Protein AF-A0A933D9J8-F1 (afdb_monomer)

Mean predicted aligned error: 3.47 Å

Structure (mmCIF, N/CA/C/O backbone):
data_AF-A0A933D9J8-F1
#
_entry.id   AF-A0A933D9J8-F1
#
loop_
_atom_site.group_PDB
_atom_site.id
_atom_site.type_symbol
_atom_site.label_atom_id
_atom_site.label_alt_id
_atom_site.label_comp_id
_atom_site.label_asym_id
_atom_site.label_entity_id
_atom_site.label_seq_id
_atom_site.pdbx_PDB_ins_code
_atom_site.Cartn_x
_atom_site.Cartn_y
_atom_site.Cartn_z
_atom_site.occupancy
_atom_site.B_iso_or_equiv
_atom_site.auth_seq_id
_atom_site.auth_comp_id
_atom_site.auth_asym_id
_atom_site.auth_atom_id
_atom_site.pdbx_PDB_model_num
ATOM 1 N N . MET A 1 1 ? -4.944 -12.698 32.944 1.00 78.12 1 MET A N 1
ATOM 2 C CA . MET A 1 1 ? -4.233 -11.501 32.443 1.00 78.12 1 MET A CA 1
ATOM 3 C C . MET A 1 1 ? -5.045 -10.944 31.292 1.00 78.12 1 MET A C 1
ATOM 5 O O . MET A 1 1 ? -5.499 -11.756 30.497 1.00 78.12 1 MET A O 1
ATOM 9 N N . SER A 1 2 ? -5.257 -9.627 31.226 1.00 88.50 2 SER A N 1
ATOM 10 C CA . SE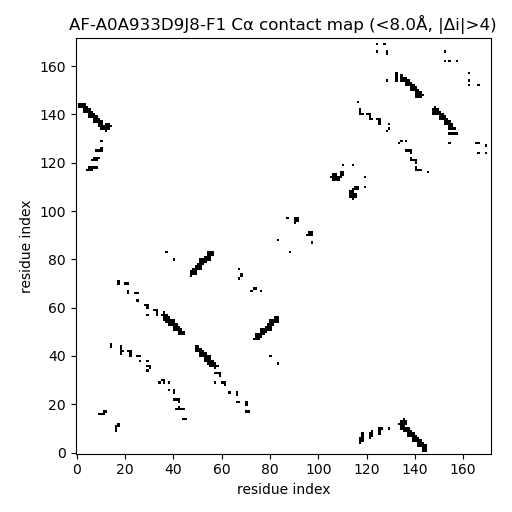R A 1 2 ? -5.861 -9.006 30.037 1.00 88.50 2 SER A CA 1
ATOM 11 C C . SER A 1 2 ? -4.888 -9.064 28.861 1.00 88.50 2 SER A C 1
ATOM 13 O O . SER A 1 2 ? -3.683 -8.887 29.054 1.00 88.50 2 SER A O 1
ATOM 15 N N . SER A 1 3 ? -5.410 -9.313 27.664 1.00 95.31 3 SER A N 1
ATOM 16 C CA . SER A 1 3 ? -4.663 -9.308 26.407 1.00 95.31 3 SER A CA 1
ATOM 17 C C . SER A 1 3 ? -4.899 -7.997 25.667 1.00 95.31 3 SER A C 1
ATOM 19 O O . SER A 1 3 ? -6.042 -7.564 25.516 1.00 95.31 3 SER A O 1
ATOM 21 N N . TYR A 1 4 ? -3.813 -7.385 25.196 1.00 98.00 4 TYR A N 1
ATOM 22 C CA . TYR A 1 4 ? -3.847 -6.196 24.353 1.00 98.00 4 TYR A CA 1
ATOM 23 C C . TYR A 1 4 ? -3.314 -6.541 22.966 1.00 98.00 4 TYR A C 1
ATOM 25 O O . TYR A 1 4 ? -2.239 -7.132 22.853 1.00 98.00 4 TYR A O 1
ATOM 33 N N . LYS A 1 5 ? -4.054 -6.160 21.922 1.00 98.25 5 LYS A N 1
ATOM 34 C CA . LYS A 1 5 ? -3.635 -6.310 20.522 1.00 98.25 5 LYS A CA 1
ATOM 35 C C . LYS A 1 5 ? -3.788 -4.981 19.805 1.00 98.25 5 LYS A C 1
ATOM 37 O O . LYS A 1 5 ? -4.858 -4.387 19.863 1.00 98.25 5 LYS A O 1
ATOM 42 N N . THR A 1 6 ? -2.742 -4.531 19.128 1.00 98.62 6 THR A N 1
ATOM 43 C CA . THR A 1 6 ? -2.735 -3.247 18.426 1.00 98.62 6 THR A CA 1
ATOM 44 C C . THR A 1 6 ? -2.302 -3.462 16.991 1.00 98.62 6 THR A C 1
ATOM 46 O O . THR A 1 6 ? -1.299 -4.129 16.750 1.00 98.62 6 THR A O 1
ATOM 49 N N . ALA A 1 7 ? -3.027 -2.867 16.052 1.00 98.69 7 ALA A N 1
ATOM 50 C CA . ALA A 1 7 ? -2.623 -2.814 14.656 1.00 98.69 7 ALA A CA 1
ATOM 51 C C . ALA A 1 7 ? -2.889 -1.433 14.066 1.00 98.69 7 ALA A C 1
ATOM 53 O O . ALA A 1 7 ? -3.716 -0.667 14.568 1.00 98.69 7 ALA A O 1
ATOM 54 N N . GLU A 1 8 ? -2.185 -1.134 12.982 1.00 98.75 8 GLU A N 1
ATOM 55 C CA . GLU A 1 8 ? -2.271 0.134 12.276 1.00 98.75 8 GLU A CA 1
ATOM 56 C C . GLU A 1 8 ? -2.443 -0.053 10.767 1.00 98.75 8 GLU A C 1
ATOM 58 O O . GLU A 1 8 ? -2.245 -1.134 10.210 1.00 98.75 8 GLU A O 1
ATOM 63 N N . SER A 1 9 ? -2.847 1.024 10.102 1.00 98.75 9 SER A N 1
ATOM 64 C CA . SER A 1 9 ? -2.941 1.120 8.652 1.00 98.75 9 SER A CA 1
ATOM 65 C C . SER A 1 9 ? -2.646 2.550 8.218 1.00 98.75 9 SER A C 1
ATOM 67 O O . SER A 1 9 ? -2.999 3.513 8.901 1.00 98.75 9 SER A O 1
ATOM 69 N N . VAL A 1 10 ? -2.043 2.685 7.043 1.00 98.75 10 VAL A N 1
ATOM 70 C CA . VAL A 1 10 ? -1.775 3.971 6.394 1.00 98.75 10 VAL A CA 1
ATOM 71 C C . VAL A 1 10 ? -2.591 4.092 5.109 1.00 98.75 10 VAL A C 1
ATOM 73 O O . VAL A 1 10 ? -2.972 3.080 4.516 1.00 98.75 10 VAL A O 1
ATOM 76 N N . SER A 1 11 ? -2.899 5.322 4.703 1.00 98.31 11 SER A N 1
ATOM 77 C CA . SER A 1 11 ? -3.733 5.591 3.534 1.00 98.31 11 SER A CA 1
ATOM 78 C C . SER A 1 11 ? -2.978 5.358 2.220 1.00 98.31 11 SER A C 1
ATOM 80 O O . SER A 1 11 ? -1.744 5.377 2.198 1.00 98.31 11 SER A O 1
ATOM 82 N N . PRO A 1 12 ? -3.687 5.212 1.084 1.00 97.69 12 PRO A N 1
ATOM 83 C CA . PRO A 1 12 ? -3.056 5.123 -0.235 1.00 97.69 12 PRO A CA 1
ATOM 84 C C . PRO A 1 12 ? -2.202 6.340 -0.622 1.00 97.69 12 PRO A C 1
ATOM 86 O O . PRO A 1 12 ? -1.472 6.283 -1.608 1.00 97.69 12 PRO A O 1
ATOM 89 N N . LYS A 1 13 ? -2.318 7.460 0.100 1.00 97.00 13 LYS A N 1
ATOM 90 C CA . LYS A 1 13 ? -1.531 8.677 -0.133 1.00 97.00 13 LYS A CA 1
ATOM 91 C C . LYS A 1 13 ? -0.354 8.835 0.831 1.00 97.00 13 LYS A C 1
ATOM 93 O O . LYS A 1 13 ? 0.389 9.800 0.686 1.00 97.00 13 LYS A O 1
ATOM 98 N N . HIS A 1 14 ? -0.148 7.892 1.751 1.00 98.06 14 HIS A N 1
ATOM 99 C CA . HIS A 1 14 ? 1.087 7.820 2.528 1.00 98.06 14 HIS A CA 1
ATOM 100 C C . HIS A 1 14 ? 2.293 7.674 1.584 1.00 98.06 14 HIS A C 1
ATOM 102 O O . HIS A 1 14 ? 2.214 6.868 0.652 1.00 98.06 14 HIS A O 1
ATOM 108 N N . PRO A 1 15 ? 3.406 8.402 1.796 1.00 96.81 15 PRO A N 1
ATOM 109 C CA . PRO A 1 15 ? 4.547 8.406 0.875 1.00 96.81 15 PRO A CA 1
ATOM 110 C C . PRO A 1 15 ? 5.109 7.006 0.600 1.00 96.81 15 PRO A C 1
ATOM 112 O O . PRO A 1 15 ? 5.339 6.669 -0.560 1.00 96.81 15 PRO A O 1
ATOM 115 N N . ASP A 1 16 ? 5.227 6.157 1.624 1.00 97.75 16 ASP A N 1
ATOM 116 C CA . ASP A 1 16 ? 5.686 4.773 1.432 1.00 97.75 16 ASP A CA 1
ATOM 117 C C . ASP A 1 16 ? 4.719 3.983 0.539 1.00 97.75 16 ASP A C 1
ATOM 119 O O . ASP A 1 16 ? 5.135 3.328 -0.410 1.00 97.75 16 ASP A O 1
ATOM 123 N N . LYS A 1 17 ? 3.401 4.122 0.757 1.00 97.88 17 LYS A N 1
ATOM 124 C CA . LYS A 1 17 ? 2.399 3.447 -0.080 1.00 97.88 17 LYS A CA 1
ATOM 125 C C . LYS A 1 17 ? 2.351 3.999 -1.495 1.00 97.88 17 LYS A C 1
ATOM 127 O O . LYS A 1 17 ? 1.956 3.273 -2.404 1.00 97.88 17 LYS A O 1
ATOM 132 N N . LEU A 1 18 ? 2.701 5.266 -1.704 1.00 97.19 18 LEU A N 1
ATOM 133 C CA . LEU A 1 18 ? 2.860 5.822 -3.046 1.00 97.19 18 LEU A CA 1
ATOM 134 C C . LEU A 1 18 ? 4.058 5.193 -3.760 1.00 97.19 18 LEU A C 1
ATOM 136 O O . LEU A 1 18 ? 3.932 4.871 -4.938 1.00 97.19 18 LEU A O 1
ATOM 140 N N . CYS A 1 19 ? 5.174 4.976 -3.059 1.00 98.31 19 CYS A N 1
ATOM 141 C CA . CYS A 1 19 ? 6.330 4.268 -3.609 1.00 98.31 19 CYS A CA 1
ATOM 142 C C . CYS A 1 19 ? 5.970 2.819 -3.971 1.00 98.31 19 CYS A C 1
ATOM 144 O O . CYS A 1 19 ? 6.186 2.432 -5.117 1.00 98.31 19 CYS A O 1
ATOM 146 N N . ASP A 1 20 ? 5.304 2.089 -3.066 1.00 98.56 20 ASP A N 1
ATOM 147 C CA . ASP A 1 20 ? 4.792 0.732 -3.329 1.00 98.56 20 ASP A CA 1
ATOM 148 C C . ASP A 1 20 ? 3.924 0.703 -4.603 1.00 98.56 20 ASP A C 1
ATOM 150 O O . ASP A 1 20 ? 4.163 -0.074 -5.523 1.00 98.56 20 ASP A O 1
ATOM 154 N N . GLN A 1 21 ? 2.945 1.613 -4.702 1.00 98.50 21 GLN A N 1
ATOM 155 C CA . GLN A 1 21 ? 2.045 1.698 -5.859 1.00 98.50 21 GLN A CA 1
ATOM 156 C C . GLN A 1 21 ? 2.772 2.033 -7.166 1.00 98.50 21 GLN A C 1
ATOM 158 O O . GLN A 1 21 ? 2.334 1.599 -8.231 1.00 98.50 21 GLN A O 1
ATOM 163 N N . ILE A 1 22 ? 3.836 2.840 -7.120 1.00 98.50 22 ILE A N 1
ATOM 164 C CA . ILE A 1 22 ? 4.644 3.164 -8.301 1.00 98.50 22 ILE A CA 1
ATOM 165 C C . ILE A 1 22 ? 5.424 1.930 -8.748 1.00 98.50 22 ILE A C 1
ATOM 167 O O . ILE A 1 22 ? 5.377 1.604 -9.935 1.00 98.50 22 ILE A O 1
ATOM 171 N N . SER A 1 23 ? 6.092 1.237 -7.823 1.00 98.69 23 SER A N 1
ATOM 172 C CA . SER A 1 23 ? 6.823 0.003 -8.121 1.00 98.69 23 SER A CA 1
ATOM 173 C C . SER A 1 23 ? 5.903 -1.068 -8.716 1.00 98.69 23 SER A C 1
ATOM 175 O O . SER A 1 23 ? 6.197 -1.590 -9.795 1.00 98.69 23 SER A O 1
ATOM 177 N N . ASP A 1 24 ? 4.742 -1.312 -8.101 1.00 98.69 24 ASP A N 1
ATOM 178 C CA . ASP A 1 24 ? 3.765 -2.296 -8.585 1.00 98.69 24 ASP A CA 1
ATOM 179 C C . ASP A 1 24 ? 3.153 -1.896 -9.934 1.00 98.69 24 ASP A C 1
ATOM 181 O O . ASP A 1 24 ? 3.006 -2.725 -10.828 1.00 98.69 24 ASP A O 1
ATOM 185 N N . ALA A 1 25 ? 2.854 -0.612 -10.154 1.00 98.62 25 ALA A N 1
ATOM 186 C CA . ALA A 1 25 ? 2.332 -0.169 -11.445 1.00 98.62 25 ALA A CA 1
ATOM 187 C C . ALA A 1 25 ? 3.363 -0.314 -12.579 1.00 98.62 25 ALA A C 1
ATOM 189 O O . ALA A 1 25 ? 2.984 -0.535 -13.732 1.00 98.62 25 ALA A O 1
ATOM 190 N N . ILE A 1 26 ? 4.658 -0.179 -12.277 1.00 98.56 26 ILE A N 1
ATOM 191 C CA . ILE A 1 26 ? 5.736 -0.448 -13.237 1.00 98.56 26 ILE A CA 1
ATOM 192 C C . ILE A 1 26 ? 5.808 -1.949 -13.532 1.00 98.56 26 ILE A C 1
ATOM 194 O O . ILE A 1 26 ? 5.889 -2.320 -14.706 1.00 98.56 26 ILE A O 1
ATOM 198 N N . LEU A 1 27 ? 5.726 -2.800 -12.503 1.00 98.56 27 LEU A N 1
ATOM 199 C CA . LEU A 1 27 ? 5.623 -4.253 -12.658 1.00 98.56 27 LEU A CA 1
ATOM 200 C C . LEU A 1 27 ? 4.441 -4.631 -13.565 1.00 98.56 27 LEU A C 1
ATOM 202 O O . LEU A 1 27 ? 4.647 -5.322 -14.564 1.00 98.56 27 LEU A O 1
ATOM 206 N N . ASP A 1 28 ? 3.241 -4.119 -13.289 1.00 98.44 28 ASP A N 1
ATOM 207 C CA . ASP A 1 28 ? 2.033 -4.366 -14.086 1.00 98.44 28 ASP A CA 1
ATOM 208 C C . ASP A 1 28 ? 2.214 -3.953 -15.549 1.00 98.44 28 ASP A C 1
ATOM 210 O O . ASP A 1 28 ? 1.844 -4.682 -16.475 1.00 98.44 28 ASP A O 1
ATOM 214 N N . ALA A 1 29 ? 2.810 -2.783 -15.786 1.00 98.19 29 ALA A N 1
ATOM 215 C CA . ALA A 1 29 ? 3.011 -2.280 -17.135 1.00 98.19 29 ALA A CA 1
ATOM 216 C C . ALA A 1 29 ? 3.982 -3.164 -17.934 1.00 98.19 29 ALA A C 1
ATOM 218 O O . ALA A 1 29 ? 3.737 -3.434 -19.113 1.00 98.19 29 ALA A O 1
ATOM 219 N N . TYR A 1 30 ? 5.033 -3.684 -17.299 1.00 98.38 30 TYR A N 1
ATOM 220 C CA . TYR A 1 30 ? 5.922 -4.668 -17.914 1.00 98.38 30 TYR A CA 1
ATOM 221 C C . TYR A 1 30 ? 5.237 -6.027 -18.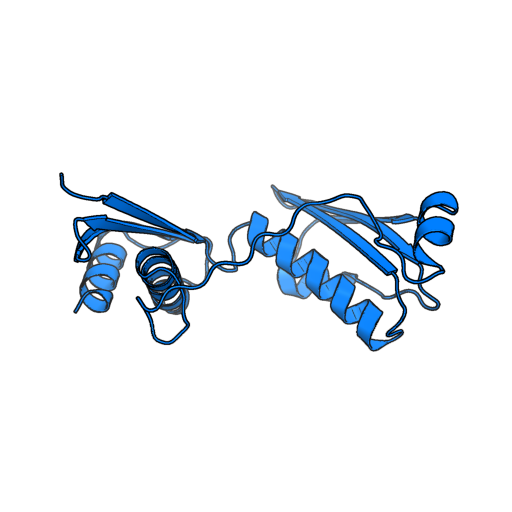133 1.00 98.38 30 TYR A C 1
ATOM 223 O O . TYR A 1 30 ? 5.337 -6.580 -19.231 1.00 98.38 30 TYR A O 1
ATOM 231 N N . LEU A 1 31 ? 4.488 -6.535 -17.149 1.00 97.94 31 LEU A N 1
ATOM 232 C CA . LEU A 1 31 ? 3.745 -7.797 -17.266 1.00 97.94 31 LEU A CA 1
ATOM 233 C C . LEU A 1 31 ? 2.695 -7.754 -18.384 1.00 97.94 31 LEU A C 1
ATOM 235 O O . LEU A 1 31 ? 2.465 -8.762 -19.052 1.00 97.94 31 LEU A O 1
ATOM 239 N N . SER A 1 32 ? 2.102 -6.583 -18.641 1.00 97.25 32 SER A N 1
ATOM 240 C CA . SER A 1 32 ? 1.110 -6.398 -19.709 1.00 97.25 32 SER A CA 1
ATOM 241 C C . SER A 1 32 ? 1.667 -6.631 -21.120 1.00 97.25 32 SER A C 1
ATOM 243 O O . SER A 1 32 ? 0.910 -6.957 -22.036 1.00 97.25 32 SER A O 1
ATOM 245 N N . VAL A 1 33 ? 2.985 -6.479 -21.309 1.00 96.56 33 VAL A N 1
ATOM 246 C CA . VAL A 1 33 ? 3.655 -6.654 -22.609 1.00 96.56 33 VAL A CA 1
ATOM 247 C C . VAL A 1 33 ? 4.531 -7.904 -22.677 1.00 96.56 33 VAL A C 1
ATOM 249 O O . VAL A 1 33 ? 4.830 -8.365 -23.783 1.00 96.56 33 VAL A O 1
ATOM 252 N N . ASP A 1 34 ? 4.953 -8.444 -21.532 1.00 96.25 34 ASP A N 1
ATOM 253 C CA . ASP A 1 34 ? 5.755 -9.662 -21.429 1.00 96.25 34 ASP A CA 1
ATOM 254 C C . ASP A 1 34 ? 5.468 -10.390 -20.099 1.00 96.25 34 ASP A C 1
ATOM 256 O O . ASP A 1 34 ? 5.992 -9.989 -19.060 1.00 96.25 34 ASP A O 1
ATOM 260 N N . PRO A 1 35 ? 4.686 -11.487 -20.097 1.00 95.62 35 PRO A N 1
ATOM 261 C CA . PRO A 1 35 ? 4.361 -12.217 -18.869 1.00 95.62 35 PRO A CA 1
ATOM 262 C C . PRO A 1 35 ? 5.566 -12.944 -18.246 1.00 95.62 35 PRO A C 1
ATOM 264 O O . PRO A 1 35 ? 5.458 -13.452 -17.135 1.00 95.62 35 PRO A O 1
ATOM 267 N N . TYR A 1 36 ? 6.704 -13.011 -18.948 1.00 94.00 36 TYR A N 1
ATOM 268 C CA . TYR A 1 36 ? 7.951 -13.610 -18.457 1.00 94.00 36 TYR A CA 1
ATOM 269 C C . TYR A 1 36 ? 8.997 -12.563 -18.056 1.00 94.00 36 TYR A C 1
ATOM 271 O O . TYR A 1 36 ? 10.167 -12.900 -17.849 1.00 94.00 36 TYR A O 1
ATOM 279 N N . VAL A 1 37 ? 8.603 -11.290 -17.991 1.00 96.75 37 VAL A N 1
ATOM 280 C CA . VAL A 1 37 ? 9.482 -10.207 -17.558 1.00 96.75 37 VAL A CA 1
ATOM 281 C C . VAL A 1 37 ? 9.963 -10.433 -16.126 1.00 96.75 37 VAL A C 1
ATOM 283 O O . VAL A 1 37 ? 9.224 -10.919 -15.271 1.00 96.75 37 VAL A O 1
ATOM 286 N N . ARG A 1 38 ? 11.210 -10.050 -15.851 1.00 96.44 38 ARG A N 1
ATOM 287 C CA . ARG A 1 38 ? 11.746 -9.995 -14.486 1.00 96.44 38 ARG A CA 1
ATOM 288 C C . ARG A 1 38 ? 11.926 -8.539 -14.100 1.00 96.44 38 ARG A C 1
ATOM 290 O O . ARG A 1 38 ? 12.629 -7.811 -14.800 1.00 96.44 38 ARG A O 1
ATOM 297 N N . VAL A 1 39 ? 11.267 -8.133 -13.021 1.00 97.88 39 VAL A N 1
ATOM 298 C CA . VAL A 1 39 ? 11.226 -6.752 -12.537 1.00 97.88 39 VAL A CA 1
ATOM 299 C C . VAL A 1 39 ? 11.527 -6.771 -11.045 1.00 97.88 39 VAL A C 1
ATOM 301 O O . VAL A 1 39 ? 10.819 -7.419 -10.281 1.00 97.88 39 VAL A O 1
ATOM 304 N N . ALA A 1 40 ? 12.568 -6.053 -10.649 1.00 98.25 40 ALA A N 1
ATOM 305 C CA . ALA A 1 40 ? 12.885 -5.729 -9.267 1.00 98.25 40 ALA A CA 1
ATOM 306 C C . ALA A 1 40 ? 13.166 -4.226 -9.227 1.00 98.25 40 ALA A C 1
ATOM 308 O O . ALA A 1 40 ? 14.285 -3.796 -9.500 1.00 98.25 40 ALA A O 1
ATOM 309 N N . VAL A 1 41 ? 12.121 -3.425 -9.011 1.00 98.12 41 VAL A N 1
ATOM 310 C CA . VAL A 1 41 ? 12.200 -1.960 -9.043 1.00 98.12 41 VAL A CA 1
ATOM 311 C C . VAL A 1 41 ? 11.831 -1.372 -7.693 1.00 98.12 41 VAL A C 1
ATOM 313 O O . VAL A 1 41 ? 10.870 -1.790 -7.055 1.00 98.12 41 VAL A O 1
ATOM 316 N N . GLU A 1 42 ? 12.585 -0.357 -7.306 1.00 98.56 42 GLU A N 1
ATOM 317 C CA . GLU A 1 42 ? 12.445 0.377 -6.062 1.00 98.56 42 GLU A CA 1
ATOM 318 C C . GLU A 1 42 ? 12.115 1.828 -6.383 1.00 98.56 42 GLU A C 1
ATOM 320 O O . GLU A 1 42 ? 12.767 2.459 -7.224 1.00 98.56 42 GLU A O 1
ATOM 325 N N . ALA A 1 43 ? 11.117 2.370 -5.697 1.00 98.44 43 ALA A N 1
ATOM 326 C CA . ALA A 1 43 ? 10.775 3.778 -5.746 1.00 98.44 43 ALA A CA 1
ATOM 327 C C . ALA A 1 43 ? 11.118 4.420 -4.401 1.00 98.44 43 ALA A C 1
ATOM 329 O O . ALA A 1 43 ? 10.733 3.929 -3.344 1.00 98.44 43 ALA A O 1
ATOM 330 N N . VAL A 1 44 ? 11.823 5.546 -4.443 1.00 97.94 44 VAL A N 1
ATOM 331 C CA . VAL A 1 44 ? 12.085 6.385 -3.273 1.00 97.94 44 VAL A CA 1
ATOM 332 C C . VAL A 1 44 ? 11.792 7.830 -3.637 1.00 97.94 44 VAL A C 1
ATOM 334 O O . VAL A 1 44 ? 12.228 8.324 -4.678 1.00 97.94 44 VAL A O 1
ATOM 337 N N . GLY A 1 45 ? 11.025 8.524 -2.803 1.00 94.69 45 GLY A N 1
ATOM 338 C CA . GLY A 1 45 ? 10.589 9.883 -3.099 1.00 94.69 45 GLY A CA 1
ATOM 339 C C . GLY A 1 45 ? 10.417 10.748 -1.862 1.00 94.69 45 GLY A C 1
ATOM 340 O O . GLY A 1 45 ? 10.250 10.261 -0.746 1.00 94.69 45 GLY A O 1
ATOM 341 N N . GLY A 1 46 ? 10.459 12.060 -2.074 1.00 94.69 46 GLY A N 1
ATOM 342 C CA . GLY A 1 46 ? 10.280 13.065 -1.035 1.00 94.69 46 GLY A CA 1
ATOM 343 C C . GLY A 1 46 ? 10.552 14.472 -1.558 1.00 94.69 46 GLY A C 1
ATOM 344 O O . GLY A 1 46 ? 11.343 14.661 -2.474 1.00 94.69 46 GLY A O 1
ATOM 345 N N . HIS A 1 47 ? 9.893 15.472 -0.967 1.00 95.06 47 HIS A N 1
ATOM 346 C CA . HIS A 1 47 ? 10.156 16.897 -1.227 1.00 95.06 47 HIS A CA 1
ATOM 347 C C . HIS A 1 47 ? 10.137 17.300 -2.719 1.00 95.06 47 HIS A C 1
ATOM 349 O O . HIS A 1 47 ? 10.941 18.114 -3.161 1.00 95.06 47 HIS A O 1
ATOM 355 N N . GLY A 1 48 ? 9.201 16.742 -3.495 1.00 95.12 48 GLY A N 1
ATOM 356 C CA . GLY A 1 48 ? 9.046 17.052 -4.922 1.00 95.12 48 GLY A CA 1
ATOM 357 C C . GLY A 1 48 ? 9.988 16.285 -5.856 1.00 95.12 48 GLY A C 1
ATOM 358 O O . GLY A 1 48 ? 9.962 16.537 -7.062 1.00 95.12 48 GLY A O 1
ATOM 359 N N . GLU A 1 49 ? 10.779 15.345 -5.331 1.00 97.38 49 GLU A N 1
ATOM 360 C CA . GLU A 1 49 ? 11.646 14.463 -6.113 1.00 97.38 49 GLU A CA 1
ATOM 361 C C . GLU A 1 49 ? 11.242 12.985 -5.981 1.00 97.38 49 GLU A C 1
ATOM 363 O O . GLU A 1 49 ? 10.774 12.540 -4.930 1.00 97.38 49 GLU A O 1
ATOM 368 N N . LEU A 1 50 ? 11.436 12.225 -7.061 1.00 98.19 50 LEU A N 1
ATOM 369 C CA . LEU A 1 50 ? 11.217 10.782 -7.134 1.00 98.19 50 LEU A CA 1
ATOM 370 C C . LEU A 1 50 ? 12.374 10.114 -7.887 1.00 98.19 50 LEU A C 1
ATOM 372 O O . LEU A 1 50 ? 12.734 10.512 -8.997 1.00 98.19 50 LEU A O 1
ATOM 376 N N . PHE A 1 51 ? 12.916 9.052 -7.311 1.00 98.06 51 PHE A N 1
ATOM 377 C CA . PHE A 1 51 ? 13.958 8.234 -7.913 1.00 98.06 51 PHE A CA 1
ATOM 378 C C . PHE A 1 51 ? 13.455 6.801 -8.017 1.00 98.06 51 PHE A C 1
ATOM 380 O O . PHE A 1 51 ? 13.039 6.216 -7.019 1.00 98.06 51 PHE A O 1
ATOM 387 N N . VAL A 1 52 ? 13.483 6.246 -9.230 1.00 98.38 52 VAL A N 1
ATOM 388 C CA . VAL A 1 52 ? 13.087 4.856 -9.478 1.00 98.38 52 VAL A CA 1
ATOM 389 C C . VAL A 1 52 ? 14.281 4.074 -10.010 1.00 98.38 52 VAL A C 1
ATOM 391 O O . VAL A 1 52 ? 14.825 4.392 -11.066 1.00 98.38 52 VAL A O 1
ATOM 394 N N . VAL A 1 53 ? 14.719 3.050 -9.293 1.00 98.44 53 VAL A N 1
ATOM 395 C CA . VAL A 1 53 ? 15.929 2.290 -9.634 1.00 98.44 53 VAL A CA 1
ATOM 396 C C . VAL A 1 53 ? 15.663 0.799 -9.578 1.00 98.44 53 VAL A C 1
ATOM 398 O O . VAL A 1 53 ? 14.667 0.371 -9.011 1.00 98.44 53 VAL A O 1
ATOM 401 N N . GLY A 1 54 ? 16.543 0.001 -10.172 1.00 97.56 54 GLY A N 1
ATOM 402 C CA . GLY A 1 54 ? 16.508 -1.447 -10.006 1.00 97.56 54 GLY A CA 1
ATOM 403 C C . GLY A 1 54 ? 16.836 -2.206 -11.279 1.00 97.56 54 GLY A C 1
ATOM 404 O O . GLY A 1 54 ? 17.466 -1.682 -12.204 1.00 97.56 54 GLY A O 1
ATOM 405 N N . GLU A 1 55 ? 16.398 -3.454 -11.315 1.00 98.38 55 GLU A N 1
ATOM 406 C CA . GLU A 1 55 ? 16.734 -4.424 -12.344 1.00 98.38 55 GLU A CA 1
ATOM 407 C C . GLU A 1 55 ? 15.493 -4.798 -13.154 1.00 98.38 55 GLU A C 1
ATOM 409 O O . GLU A 1 55 ? 14.471 -5.221 -12.613 1.00 98.38 55 GLU A O 1
ATOM 414 N N . VAL A 1 56 ? 15.584 -4.656 -14.476 1.00 97.62 56 VAL A N 1
ATOM 415 C CA . VAL A 1 56 ? 14.531 -5.067 -15.405 1.00 97.62 56 VAL A CA 1
ATOM 416 C C . VAL A 1 56 ? 15.140 -5.877 -16.543 1.00 97.62 56 VAL A C 1
ATOM 418 O O . VAL A 1 56 ? 15.913 -5.368 -17.357 1.00 97.62 56 VAL A O 1
ATOM 421 N N . THR A 1 57 ? 14.736 -7.141 -16.648 1.00 96.81 57 THR A N 1
ATOM 422 C CA . THR A 1 57 ? 15.008 -7.990 -17.812 1.00 96.81 57 THR A CA 1
ATOM 423 C C . THR A 1 57 ? 13.718 -8.170 -18.596 1.00 96.81 57 THR A C 1
ATOM 425 O O . THR A 1 57 ? 12.867 -8.978 -18.227 1.00 96.81 57 THR A O 1
ATOM 428 N N . ALA A 1 58 ? 13.590 -7.411 -19.685 1.00 94.75 58 ALA A N 1
ATOM 429 C CA . ALA A 1 58 ? 12.402 -7.363 -20.532 1.00 94.75 58 ALA A CA 1
ATOM 430 C C . ALA A 1 58 ? 12.768 -7.382 -22.021 1.00 94.75 58 ALA A C 1
ATOM 432 O O . ALA A 1 58 ? 13.789 -6.825 -22.429 1.00 94.75 58 ALA A O 1
ATOM 433 N N . LYS A 1 59 ? 11.890 -7.948 -22.858 1.00 92.50 59 LYS A N 1
ATOM 434 C CA . LYS A 1 59 ? 12.023 -7.882 -24.329 1.00 92.50 59 LYS A CA 1
ATOM 435 C C . LYS A 1 59 ? 11.724 -6.494 -24.898 1.00 92.50 59 LYS A C 1
ATOM 437 O O . LYS A 1 59 ? 12.181 -6.160 -25.989 1.00 92.50 59 LYS A O 1
ATOM 442 N N . LYS A 1 60 ? 10.908 -5.707 -24.194 1.00 92.44 60 LYS A N 1
ATOM 443 C CA . LYS A 1 60 ? 10.458 -4.371 -24.600 1.00 92.44 60 LYS A CA 1
ATOM 444 C C . LYS A 1 60 ? 10.593 -3.409 -23.431 1.00 92.44 60 LYS A C 1
ATOM 446 O O . LYS A 1 60 ? 10.344 -3.788 -22.293 1.00 92.44 60 LYS A O 1
ATOM 451 N N . ARG A 1 61 ? 10.963 -2.163 -23.725 1.00 92.62 61 ARG A N 1
ATOM 452 C CA . ARG A 1 61 ? 10.936 -1.073 -22.744 1.00 92.62 61 ARG A CA 1
ATOM 453 C C . ARG A 1 61 ? 9.512 -0.548 -22.592 1.00 92.62 61 ARG A C 1
ATOM 455 O O . ARG A 1 61 ? 8.769 -0.496 -23.571 1.00 92.62 61 ARG A O 1
ATOM 462 N N . VAL A 1 62 ? 9.181 -0.126 -21.379 1.00 95.62 62 VAL A N 1
ATOM 463 C CA . VAL A 1 62 ? 7.921 0.537 -21.038 1.00 95.62 62 VAL A CA 1
ATOM 464 C C . VAL A 1 62 ? 8.226 1.975 -20.629 1.00 95.62 62 VAL A C 1
ATOM 466 O O . VAL A 1 62 ? 9.176 2.217 -19.884 1.00 95.62 62 VAL A O 1
ATOM 469 N N . ASP A 1 63 ? 7.434 2.925 -21.124 1.00 96.56 63 ASP A N 1
ATOM 470 C CA . ASP A 1 63 ? 7.483 4.306 -20.646 1.00 96.56 63 ASP A CA 1
ATOM 471 C C . ASP A 1 63 ? 6.752 4.410 -19.301 1.00 96.56 63 ASP A C 1
ATOM 473 O O . ASP A 1 63 ? 5.543 4.195 -19.215 1.00 96.56 63 ASP A O 1
ATOM 477 N N . ILE A 1 64 ? 7.502 4.732 -18.247 1.00 97.44 64 ILE A N 1
ATOM 478 C CA . ILE A 1 64 ? 6.981 4.853 -16.880 1.00 97.44 64 ILE A CA 1
ATOM 479 C C . ILE A 1 64 ? 6.503 6.274 -16.552 1.00 97.44 64 ILE A C 1
ATOM 481 O O . ILE A 1 64 ? 5.899 6.494 -15.502 1.00 97.44 64 ILE A O 1
ATOM 485 N N . THR A 1 65 ? 6.730 7.246 -17.439 1.00 97.44 65 THR A N 1
ATOM 486 C CA . THR A 1 65 ? 6.348 8.651 -17.226 1.00 97.44 65 THR A CA 1
ATOM 487 C C . THR A 1 65 ? 4.851 8.812 -16.931 1.00 97.44 65 THR A C 1
ATOM 489 O O . THR A 1 65 ? 4.508 9.497 -15.961 1.00 97.44 65 THR A O 1
ATOM 492 N N . PRO A 1 66 ? 3.927 8.155 -17.671 1.00 97.88 66 PRO A N 1
ATOM 493 C CA . PRO A 1 66 ? 2.497 8.254 -17.379 1.00 97.88 66 PRO A CA 1
ATOM 494 C C . PRO A 1 66 ? 2.119 7.672 -16.009 1.00 97.88 66 PRO A C 1
ATOM 496 O O . PRO A 1 66 ? 1.183 8.156 -15.372 1.00 97.88 66 PRO A O 1
ATOM 499 N N . ILE A 1 67 ? 2.849 6.655 -15.537 1.00 98.06 67 ILE A N 1
ATOM 500 C CA . ILE A 1 67 ? 2.640 6.036 -14.220 1.00 98.06 67 ILE A CA 1
ATOM 501 C C . ILE A 1 67 ? 3.013 7.027 -13.119 1.00 98.06 67 ILE A C 1
ATOM 503 O O . ILE A 1 67 ? 2.193 7.296 -12.238 1.00 98.06 67 ILE A O 1
ATOM 507 N N . VAL A 1 68 ? 4.206 7.621 -13.212 1.0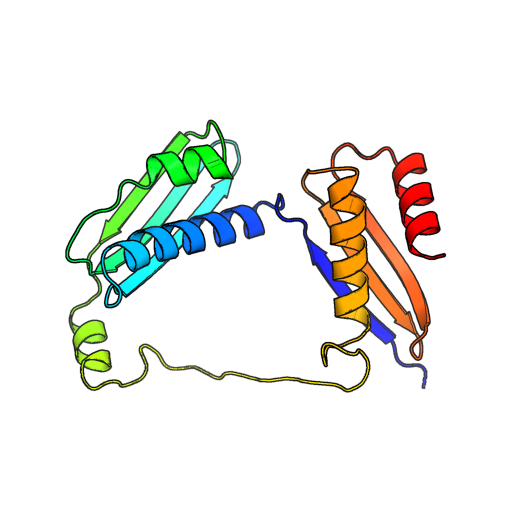0 97.19 68 VAL A N 1
ATOM 508 C CA . VAL A 1 68 ? 4.687 8.633 -12.260 1.00 97.19 68 VAL A CA 1
ATOM 509 C C . VAL A 1 68 ? 3.729 9.822 -12.213 1.00 97.19 68 VAL A C 1
ATOM 511 O O . VAL A 1 68 ? 3.267 10.195 -11.136 1.00 97.19 68 VAL A O 1
ATOM 514 N N . LYS A 1 69 ? 3.344 10.362 -13.376 1.00 97.19 69 LYS A N 1
ATOM 515 C CA . LYS A 1 69 ? 2.410 11.494 -13.466 1.00 97.19 69 LYS A CA 1
ATOM 516 C C . LYS A 1 69 ? 1.058 11.180 -12.817 1.00 97.19 69 LYS A C 1
ATOM 518 O O . LYS A 1 69 ? 0.495 12.031 -12.133 1.00 97.19 69 LYS A O 1
ATOM 523 N N . ARG A 1 70 ? 0.534 9.965 -13.013 1.00 97.19 70 ARG A N 1
ATOM 524 C CA . ARG A 1 70 ? -0.748 9.522 -12.441 1.00 97.19 70 ARG A CA 1
ATOM 525 C C . ARG A 1 70 ? -0.698 9.369 -10.919 1.00 97.19 70 ARG A C 1
ATOM 527 O O . ARG A 1 70 ? -1.681 9.694 -10.257 1.00 97.19 70 ARG A O 1
ATOM 534 N N . LEU A 1 71 ? 0.397 8.841 -10.373 1.00 96.94 71 LEU A N 1
ATOM 535 C CA . LEU A 1 71 ? 0.485 8.471 -8.954 1.00 96.94 71 LEU A CA 1
ATOM 536 C C . LEU A 1 71 ? 1.084 9.577 -8.077 1.00 96.94 71 LEU A C 1
ATOM 538 O O . LEU A 1 71 ? 0.535 9.868 -7.011 1.00 96.94 71 LEU A O 1
ATOM 542 N N . ALA A 1 72 ? 2.160 10.213 -8.540 1.00 95.19 72 ALA A N 1
ATOM 543 C CA . ALA A 1 72 ? 2.912 11.234 -7.809 1.00 95.19 72 ALA A CA 1
ATOM 544 C C . ALA A 1 72 ? 2.632 12.672 -8.284 1.00 95.19 72 ALA A C 1
ATOM 546 O O . ALA A 1 72 ? 2.983 13.620 -7.586 1.00 95.19 72 ALA A O 1
ATOM 547 N N . GLY A 1 73 ? 1.977 12.860 -9.435 1.00 95.12 73 GLY A N 1
ATOM 548 C CA . GLY A 1 73 ? 1.693 14.187 -9.982 1.00 95.12 73 GLY A CA 1
ATOM 549 C C . GLY A 1 73 ? 2.919 14.844 -10.621 1.00 95.12 73 GLY A C 1
ATOM 550 O O . GLY A 1 73 ? 3.704 14.192 -11.309 1.00 95.12 73 GLY A O 1
ATOM 551 N N . ASP A 1 74 ? 3.049 16.157 -10.434 1.00 94.94 74 ASP A N 1
ATOM 552 C CA . ASP A 1 74 ? 4.154 16.968 -10.956 1.00 94.94 74 ASP A CA 1
ATOM 553 C C . ASP A 1 74 ? 5.361 16.947 -10.015 1.00 94.94 74 ASP A C 1
ATOM 555 O O . ASP A 1 74 ? 5.593 17.878 -9.246 1.00 94.94 74 ASP A O 1
ATOM 559 N N . VAL A 1 75 ? 6.130 15.862 -10.085 1.00 96.31 75 VAL A N 1
ATOM 560 C CA . VAL A 1 75 ? 7.408 15.714 -9.379 1.00 96.31 75 VAL A CA 1
ATOM 561 C C . VAL A 1 75 ? 8.565 15.691 -10.367 1.00 96.31 75 VAL A C 1
ATOM 563 O O . VAL A 1 75 ? 8.441 15.197 -11.492 1.00 96.31 75 VAL A O 1
ATOM 566 N N . LYS A 1 76 ? 9.727 16.181 -9.937 1.00 97.31 76 LYS A N 1
ATOM 567 C CA . LYS A 1 76 ? 10.975 15.915 -10.649 1.00 97.31 76 LYS A CA 1
ATOM 568 C C . LYS A 1 76 ? 11.286 14.434 -10.470 1.00 97.31 76 LYS A C 1
ATOM 570 O O . LYS A 1 76 ? 11.480 13.988 -9.344 1.00 97.31 76 LYS A O 1
ATOM 575 N N . PHE A 1 77 ? 11.339 13.676 -11.559 1.00 97.25 77 PHE A N 1
ATOM 576 C CA . PHE A 1 77 ? 11.660 12.257 -11.478 1.00 97.25 77 PHE A CA 1
ATOM 577 C C . PHE A 1 77 ? 12.843 11.880 -12.357 1.00 97.25 77 PHE A C 1
ATOM 579 O O . PHE A 1 77 ? 13.089 12.478 -13.405 1.00 97.25 77 PHE A O 1
ATOM 586 N N . SER A 1 78 ? 13.574 10.865 -11.914 1.00 97.56 78 SER A N 1
ATOM 587 C CA . SER A 1 78 ? 14.589 10.187 -12.711 1.00 97.56 78 SER A CA 1
ATOM 588 C C . SER A 1 78 ? 14.499 8.689 -12.470 1.00 97.56 78 SER A C 1
ATOM 590 O O . SER A 1 78 ? 14.000 8.249 -11.430 1.00 97.56 78 SER A O 1
ATOM 592 N N . HIS A 1 79 ? 14.957 7.900 -13.438 1.00 97.62 79 HIS A N 1
ATOM 593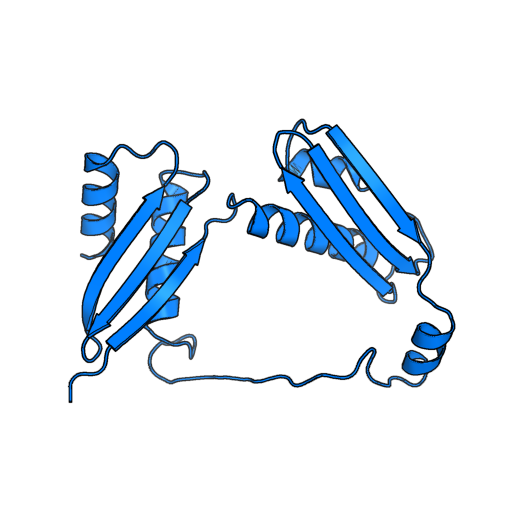 C CA . HIS A 1 79 ? 14.999 6.458 -13.280 1.00 97.62 79 HIS A CA 1
ATOM 594 C C . HIS A 1 79 ? 16.277 5.851 -13.851 1.00 97.62 79 HIS A C 1
ATOM 596 O O . HIS A 1 79 ? 16.841 6.366 -14.818 1.00 97.62 79 HIS A O 1
ATOM 602 N N . ASN A 1 80 ? 16.718 4.741 -13.262 1.00 97.56 80 ASN A N 1
ATOM 603 C CA . ASN A 1 80 ? 17.845 3.958 -13.755 1.00 97.56 80 ASN A CA 1
ATOM 604 C C . ASN A 1 80 ? 17.548 2.463 -13.628 1.00 97.56 80 ASN A C 1
ATOM 606 O O . ASN A 1 80 ? 17.633 1.895 -12.540 1.00 97.56 80 ASN A O 1
ATOM 610 N N . PHE A 1 81 ? 17.209 1.839 -14.756 1.00 97.62 81 PHE A N 1
ATOM 611 C CA . PHE A 1 81 ? 17.007 0.397 -14.839 1.00 97.62 81 PHE A CA 1
ATOM 612 C C . PHE A 1 81 ? 18.202 -0.257 -15.508 1.00 97.62 81 PHE A C 1
ATOM 614 O O . PHE A 1 81 ? 18.545 0.081 -16.647 1.00 97.62 81 PHE A O 1
ATOM 621 N N . VAL A 1 82 ? 18.794 -1.219 -14.813 1.00 96.94 82 VAL A N 1
ATOM 622 C CA . VAL A 1 82 ? 19.857 -2.072 -15.342 1.00 96.94 82 VAL A CA 1
ATOM 623 C C . VAL A 1 82 ? 19.319 -3.475 -15.606 1.00 96.94 82 VAL A C 1
ATOM 625 O O . VAL A 1 82 ? 18.204 -3.817 -15.219 1.00 96.94 82 VAL A O 1
ATOM 628 N N . HIS A 1 83 ? 20.081 -4.286 -16.329 1.00 96.88 83 HIS A N 1
ATOM 629 C CA . HIS A 1 83 ? 19.712 -5.680 -16.539 1.00 96.88 83 HIS A CA 1
ATOM 630 C C . HIS A 1 83 ? 19.989 -6.488 -15.264 1.00 96.88 83 HIS A C 1
ATOM 632 O O . HIS A 1 83 ? 20.986 -6.223 -14.594 1.00 96.88 83 HIS A O 1
ATOM 638 N N . GLN A 1 84 ? 19.158 -7.494 -14.969 1.00 96.75 84 GLN A N 1
ATOM 639 C CA . GLN A 1 84 ? 19.421 -8.434 -13.876 1.00 96.75 84 GLN A CA 1
ATOM 640 C C . GLN A 1 84 ? 20.809 -9.080 -14.019 1.00 96.75 84 GLN A C 1
ATOM 642 O O . GLN A 1 84 ? 21.230 -9.399 -15.140 1.00 96.75 84 GLN A O 1
ATOM 647 N N . SER A 1 85 ? 21.497 -9.310 -12.897 1.00 96.19 85 SER A N 1
ATOM 648 C CA . SER A 1 85 ? 22.773 -10.045 -12.866 1.00 96.19 85 SER A CA 1
ATOM 649 C C . SER A 1 85 ? 22.660 -11.416 -13.555 1.00 96.19 85 SER A C 1
ATOM 651 O O . SER A 1 85 ? 21.662 -12.132 -13.420 1.00 96.19 85 SER A O 1
ATOM 653 N N . ALA A 1 86 ? 23.703 -11.797 -14.300 1.00 94.50 86 ALA A N 1
ATOM 654 C CA . ALA A 1 86 ? 23.750 -13.075 -15.008 1.00 94.50 86 ALA A CA 1
ATOM 655 C C . ALA A 1 86 ? 23.789 -14.268 -14.039 1.00 94.50 86 ALA A C 1
ATOM 657 O O . ALA A 1 86 ? 23.216 -15.318 -14.327 1.00 94.50 86 ALA A O 1
ATOM 658 N N . GLU A 1 87 ? 24.422 -14.092 -12.881 1.00 93.56 87 GLU A N 1
ATOM 659 C CA . GLU A 1 87 ? 24.531 -15.074 -11.806 1.00 93.56 87 GLU A CA 1
ATOM 660 C C . GLU A 1 87 ? 23.155 -15.378 -11.198 1.00 93.56 87 GLU A C 1
ATOM 662 O O . GLU A 1 87 ? 22.774 -16.546 -11.087 1.00 93.56 87 GLU A O 1
ATOM 667 N N . ILE A 1 88 ? 22.369 -14.338 -10.895 1.00 93.38 88 ILE A N 1
ATOM 668 C CA . ILE A 1 88 ? 20.987 -14.490 -10.412 1.00 93.38 88 ILE A CA 1
ATOM 669 C C . ILE A 1 88 ? 20.119 -15.123 -11.504 1.00 93.38 88 ILE A C 1
ATOM 671 O O . ILE A 1 88 ? 19.386 -16.080 -11.248 1.00 93.38 88 ILE A O 1
ATOM 675 N N . ALA A 1 89 ? 20.237 -14.641 -12.746 1.00 93.12 89 ALA A N 1
ATOM 676 C CA . ALA A 1 89 ? 19.478 -15.169 -13.875 1.00 93.12 89 ALA A CA 1
ATOM 677 C C . ALA A 1 89 ? 19.742 -16.668 -14.114 1.00 93.12 89 ALA A C 1
ATOM 679 O O . ALA A 1 89 ? 18.809 -17.399 -14.455 1.00 93.12 89 ALA A O 1
ATOM 680 N N . ALA A 1 90 ? 20.985 -17.125 -13.926 1.00 91.44 90 ALA A N 1
ATOM 681 C CA . ALA A 1 90 ? 21.358 -18.533 -14.012 1.00 91.44 90 ALA A CA 1
ATOM 682 C C . ALA A 1 90 ? 20.768 -19.356 -12.856 1.00 91.44 90 ALA A C 1
ATOM 684 O O . ALA A 1 90 ? 20.256 -20.450 -13.097 1.00 91.44 90 ALA A O 1
ATOM 685 N N . GLY A 1 91 ? 20.773 -18.815 -11.632 1.00 89.56 91 GLY A N 1
ATOM 686 C CA . GLY A 1 91 ? 20.186 -19.462 -10.454 1.00 89.56 91 GLY A CA 1
ATOM 687 C C . GLY A 1 91 ? 18.687 -19.752 -10.601 1.00 89.56 91 GLY A C 1
ATOM 688 O O . GLY A 1 91 ? 18.219 -20.819 -10.203 1.00 89.56 91 GLY A O 1
ATOM 689 N N . VAL A 1 92 ? 17.942 -18.853 -11.253 1.00 92.31 92 VAL A N 1
ATOM 690 C CA . VAL A 1 92 ? 16.488 -19.006 -11.455 1.00 92.31 92 VAL A CA 1
ATOM 691 C C . VAL A 1 92 ? 16.098 -19.748 -12.731 1.00 92.31 92 VAL A C 1
ATOM 693 O O . VAL A 1 92 ? 14.944 -20.146 -12.869 1.00 92.31 92 VAL A O 1
ATOM 696 N N . ALA A 1 93 ? 17.019 -19.948 -13.681 1.00 87.19 93 ALA A N 1
ATOM 697 C CA . ALA A 1 93 ? 16.694 -20.498 -15.002 1.00 87.19 93 ALA A CA 1
ATOM 698 C C . ALA A 1 93 ? 16.047 -21.894 -14.940 1.00 87.19 93 ALA A C 1
ATOM 700 O O . ALA A 1 93 ? 15.213 -22.228 -15.779 1.00 87.19 93 ALA A O 1
ATOM 701 N N . GLY A 1 94 ? 16.400 -22.694 -13.929 1.00 87.88 94 GLY A N 1
ATOM 702 C CA . GLY A 1 94 ? 15.812 -24.012 -13.672 1.00 87.88 94 GLY A CA 1
ATOM 703 C C . GLY A 1 94 ? 14.504 -23.996 -12.870 1.00 87.88 94 GLY A C 1
ATOM 704 O O . GLY A 1 94 ? 14.041 -25.063 -12.478 1.00 87.88 94 GLY A O 1
ATOM 705 N N . GLY A 1 95 ? 13.932 -22.822 -12.580 1.00 87.38 95 GLY A N 1
ATOM 706 C CA . GLY A 1 95 ? 12.754 -22.672 -11.716 1.00 87.38 95 GLY A CA 1
ATOM 707 C C . GLY A 1 95 ? 13.064 -22.687 -10.214 1.00 87.38 95 GLY A C 1
ATOM 708 O O . GLY A 1 95 ? 12.153 -22.859 -9.407 1.00 87.38 95 GLY A O 1
ATOM 709 N N . GLY A 1 96 ? 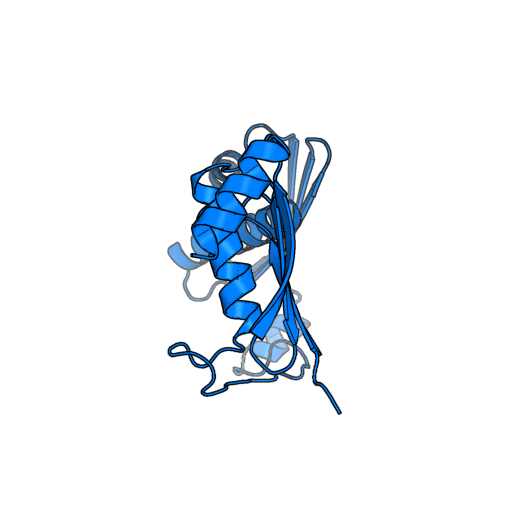14.337 -22.531 -9.834 1.00 88.44 96 GLY A N 1
ATOM 710 C CA . GLY A 1 96 ? 14.746 -22.339 -8.442 1.00 88.44 96 GLY A CA 1
ATOM 711 C C . GLY A 1 96 ? 14.295 -20.985 -7.883 1.00 88.44 96 GLY A C 1
ATOM 712 O O . GLY A 1 96 ? 13.914 -20.084 -8.632 1.00 88.44 96 GLY A O 1
ATOM 713 N N . ALA A 1 97 ? 14.347 -20.837 -6.558 1.00 93.62 97 ALA A N 1
ATOM 714 C CA . ALA A 1 97 ? 14.056 -19.563 -5.903 1.00 93.62 97 ALA A CA 1
ATOM 715 C C . ALA A 1 97 ? 15.032 -18.463 -6.362 1.00 93.62 97 ALA A C 1
ATOM 717 O O . ALA A 1 97 ? 16.205 -18.734 -6.612 1.00 93.62 97 ALA A O 1
ATOM 718 N N . GLY A 1 98 ? 14.540 -17.223 -6.460 1.00 92.31 98 GLY A N 1
ATOM 719 C CA . GLY A 1 98 ? 15.354 -16.060 -6.840 1.00 92.31 98 GLY A CA 1
ATOM 720 C C . GLY A 1 98 ? 16.293 -15.558 -5.753 1.00 92.31 98 GLY A C 1
ATOM 721 O O . GLY A 1 98 ? 17.292 -14.923 -6.072 1.00 92.31 98 GLY A O 1
ATOM 722 N N . ASP A 1 99 ? 15.986 -15.870 -4.497 1.00 95.81 99 ASP A N 1
ATOM 723 C CA . ASP A 1 99 ? 16.807 -15.552 -3.337 1.00 95.81 99 ASP A CA 1
ATOM 724 C C . ASP A 1 99 ? 16.484 -16.532 -2.193 1.00 95.81 99 ASP A C 1
ATOM 726 O O . ASP A 1 99 ? 15.488 -17.266 -2.240 1.00 95.81 99 ASP A O 1
ATOM 730 N N . GLN A 1 100 ? 17.318 -16.550 -1.159 1.00 96.56 100 GLN A N 1
ATOM 731 C CA . GLN A 1 100 ? 17.024 -17.212 0.110 1.00 96.56 100 GLN A CA 1
ATOM 732 C C . GLN A 1 100 ? 15.964 -16.428 0.903 1.00 96.56 100 GLN A C 1
ATOM 734 O O . GLN A 1 100 ? 15.943 -15.200 0.898 1.00 96.56 100 GLN A O 1
ATOM 739 N N . GLY A 1 101 ? 15.095 -17.118 1.645 1.00 95.56 101 GLY A N 1
ATOM 740 C CA . GLY A 1 101 ? 14.083 -16.438 2.454 1.00 95.56 101 GLY A CA 1
ATOM 741 C C . GLY A 1 101 ? 13.209 -17.371 3.285 1.00 95.56 101 GLY A C 1
ATOM 742 O O . GLY A 1 101 ? 13.221 -18.588 3.108 1.00 95.56 101 GLY A O 1
ATOM 743 N N . ILE A 1 102 ? 12.449 -16.775 4.206 1.00 97.62 102 ILE A N 1
ATOM 744 C CA . ILE A 1 102 ? 11.436 -17.444 5.029 1.00 97.62 102 ILE A CA 1
ATOM 745 C C . ILE A 1 102 ? 10.112 -16.717 4.804 1.00 97.62 102 ILE A C 1
ATOM 747 O O . ILE A 1 102 ? 10.054 -15.492 4.892 1.00 97.62 102 ILE A O 1
ATOM 751 N N . MET A 1 103 ? 9.045 -17.471 4.554 1.00 97.38 103 MET A N 1
ATOM 752 C CA . MET A 1 103 ? 7.695 -16.942 4.380 1.00 97.38 103 MET A CA 1
ATOM 753 C C . MET A 1 103 ? 6.798 -17.500 5.482 1.00 97.38 103 MET A C 1
ATOM 755 O O . MET A 1 103 ? 6.824 -18.698 5.762 1.00 97.38 103 MET A O 1
ATOM 759 N N . VAL A 1 104 ? 5.999 -16.633 6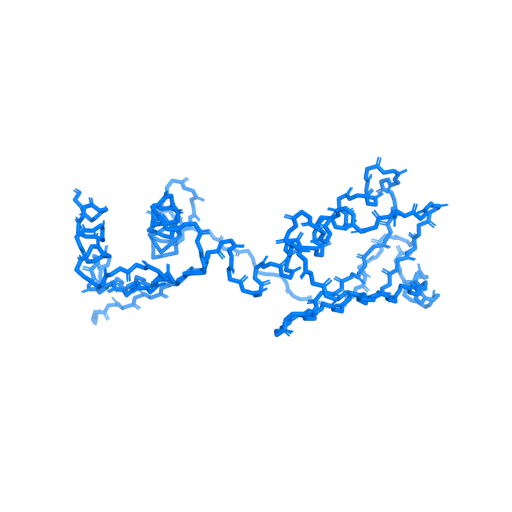.105 1.00 98.00 104 VAL A N 1
ATOM 760 C CA . VAL A 1 104 ? 5.046 -17.011 7.156 1.00 98.00 104 VAL A CA 1
ATOM 761 C C . VAL A 1 104 ? 3.637 -16.693 6.676 1.00 98.00 104 VAL A C 1
ATOM 763 O O . VAL A 1 104 ? 3.323 -15.546 6.373 1.00 98.00 104 VAL A O 1
ATOM 766 N N . GLY A 1 105 ? 2.789 -17.717 6.618 1.00 98.00 105 GLY A N 1
ATOM 767 C CA . GLY A 1 105 ? 1.348 -17.560 6.443 1.00 98.00 105 GLY A CA 1
ATOM 768 C C . GLY A 1 105 ? 0.647 -17.548 7.799 1.00 98.00 105 GLY A C 1
ATOM 769 O O . GLY A 1 105 ? 1.010 -18.317 8.688 1.00 98.00 105 GLY A O 1
ATOM 770 N N . TYR A 1 106 ? -0.365 -16.697 7.955 1.00 98.00 106 TYR A N 1
ATOM 771 C CA . TYR A 1 106 ? -1.192 -16.628 9.158 1.00 98.00 106 TYR A CA 1
ATOM 772 C C . TYR A 1 106 ? -2.670 -16.511 8.780 1.00 98.00 106 TYR A C 1
ATOM 774 O O . TYR A 1 106 ? -3.005 -15.826 7.816 1.00 98.00 106 TYR A O 1
ATOM 782 N N . ALA A 1 107 ? -3.539 -17.169 9.546 1.00 98.44 107 ALA A N 1
ATOM 783 C CA . ALA A 1 107 ? -4.988 -17.072 9.429 1.00 98.44 107 ALA A CA 1
ATOM 784 C C . ALA A 1 107 ? -5.632 -17.274 10.807 1.00 98.44 107 ALA A C 1
ATOM 786 O O . ALA A 1 107 ? -5.121 -18.033 11.633 1.00 98.44 107 ALA A O 1
ATOM 787 N N . THR A 1 108 ? -6.758 -16.612 11.055 1.00 98.00 108 THR A N 1
ATOM 788 C CA . THR A 1 108 ? -7.511 -16.711 12.316 1.00 98.00 108 THR A CA 1
ATOM 789 C C . THR A 1 108 ? -9.005 -16.570 12.055 1.00 98.00 108 THR A C 1
ATOM 791 O O . THR A 1 108 ? -9.406 -15.804 11.192 1.00 98.00 108 THR A O 1
ATOM 794 N N . ALA A 1 109 ? -9.853 -17.274 12.805 1.00 98.44 109 ALA A N 1
ATOM 795 C CA . ALA A 1 109 ? -11.311 -17.225 12.631 1.00 98.44 109 ALA A CA 1
ATOM 796 C C . ALA A 1 109 ? -11.973 -15.970 13.246 1.00 98.44 109 ALA A C 1
ATOM 798 O O . ALA A 1 109 ? -13.195 -15.912 13.359 1.00 98.44 109 ALA A O 1
ATOM 799 N N . GLU A 1 110 ? -11.182 -14.985 13.682 1.00 97.44 110 GLU A N 1
ATOM 800 C CA . GLU A 1 110 ? -11.674 -13.754 14.316 1.00 97.44 110 GLU A CA 1
ATOM 801 C C . GLU A 1 110 ? -12.507 -12.870 13.377 1.00 97.44 110 GLU A C 1
ATOM 803 O O . GLU A 1 110 ? -13.378 -12.142 13.855 1.00 97.44 110 GLU A O 1
ATOM 808 N N . THR A 1 111 ? -12.274 -12.937 12.061 1.00 98.00 111 THR A N 1
ATOM 809 C CA . THR A 1 111 ? -13.077 -12.233 11.049 1.00 98.00 111 THR A CA 1
ATOM 810 C C . THR A 1 111 ? -13.440 -13.148 9.871 1.00 98.00 111 THR A C 1
ATOM 812 O O . THR A 1 111 ? -12.772 -14.164 9.655 1.00 98.00 111 THR A O 1
ATOM 815 N N . PRO A 1 112 ? -14.475 -12.813 9.071 1.00 98.06 112 PRO A N 1
ATOM 816 C CA . PRO A 1 112 ? -14.841 -13.580 7.874 1.00 98.06 112 PRO A CA 1
ATOM 817 C C . PRO A 1 112 ? -13.723 -13.687 6.825 1.00 98.06 112 PRO A C 1
ATOM 819 O O . PRO A 1 112 ? -13.672 -14.660 6.078 1.00 98.06 112 PRO A O 1
ATOM 822 N N . GLU A 1 113 ? -12.819 -12.706 6.775 1.00 98.19 113 GLU A N 1
ATOM 823 C CA . GLU A 1 113 ? -11.643 -12.675 5.893 1.00 98.19 113 GLU A CA 1
ATOM 824 C C . GLU A 1 113 ? -10.482 -13.542 6.397 1.00 98.19 113 GLU A C 1
ATOM 826 O O . GLU A 1 113 ? -9.434 -13.597 5.758 1.00 98.19 113 GLU A O 1
ATOM 831 N N . LEU A 1 114 ? -10.663 -14.213 7.537 1.00 98.44 114 LEU A N 1
ATOM 832 C CA . LEU A 1 114 ? -9.662 -15.021 8.226 1.00 98.44 114 LEU A CA 1
ATOM 833 C C . LEU A 1 114 ? -8.428 -14.227 8.699 1.00 98.44 114 LEU A C 1
ATOM 835 O O . LEU A 1 114 ? -7.317 -14.762 8.762 1.00 98.44 114 LEU A O 1
ATOM 839 N N . MET A 1 115 ? -8.624 -12.953 9.052 1.00 98.50 115 MET A N 1
ATOM 840 C CA . MET A 1 115 ? -7.576 -12.010 9.456 1.00 98.50 115 MET A CA 1
ATOM 841 C C . MET A 1 115 ? -7.723 -11.595 10.931 1.00 98.50 115 MET A C 1
ATOM 843 O O . MET A 1 115 ? -8.815 -11.687 11.488 1.00 98.50 115 MET A O 1
ATOM 847 N N . PRO A 1 116 ? -6.653 -11.109 11.594 1.00 98.38 116 PRO A N 1
ATOM 848 C CA . PRO A 1 116 ? -6.763 -10.556 12.943 1.00 98.38 116 PRO A CA 1
ATOM 849 C C . PRO A 1 116 ? -7.741 -9.377 12.999 1.00 98.38 116 PRO A C 1
ATOM 851 O O . PRO A 1 116 ? -7.678 -8.470 12.161 1.00 98.38 116 PRO A O 1
ATOM 854 N N . LEU A 1 117 ? -8.606 -9.359 14.017 1.00 98.31 117 LEU A N 1
ATOM 855 C CA . LEU A 1 117 ? -9.653 -8.345 14.164 1.00 98.31 117 LEU A CA 1
ATOM 856 C C . LEU A 1 117 ? -9.084 -6.917 14.201 1.00 98.31 117 LEU A C 1
ATOM 858 O O . LEU A 1 117 ? -9.585 -6.037 13.507 1.00 98.31 117 LEU A O 1
ATOM 862 N N . GLU A 1 118 ? -8.009 -6.681 14.955 1.00 98.31 118 GLU A N 1
ATOM 863 C CA . GLU A 1 118 ? -7.367 -5.366 15.074 1.00 98.31 118 GLU A CA 1
ATOM 864 C C . GLU A 1 118 ? -6.849 -4.832 13.729 1.00 98.31 118 GLU A C 1
ATOM 866 O O . GLU A 1 118 ? -6.985 -3.641 13.445 1.00 98.31 118 GLU A O 1
ATOM 871 N N . VAL A 1 119 ? -6.311 -5.709 12.870 1.00 98.56 119 VAL A N 1
ATOM 872 C CA . VAL A 1 119 ? -5.814 -5.344 11.534 1.00 98.56 119 VAL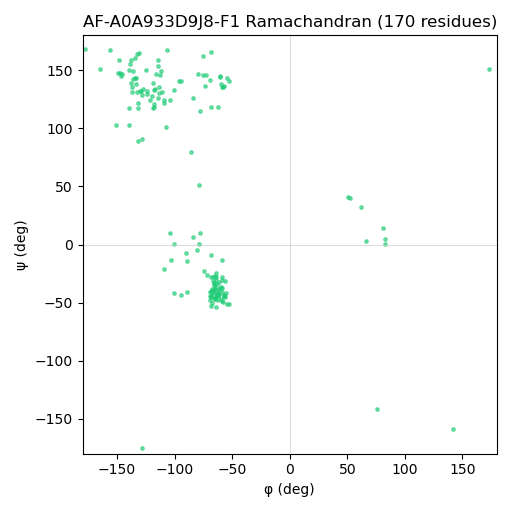 A CA 1
ATOM 873 C C . VAL A 1 119 ? -6.983 -4.958 10.638 1.00 98.56 119 VAL A C 1
ATOM 875 O O . VAL A 1 119 ? -6.923 -3.942 9.942 1.00 98.56 119 VAL A O 1
ATOM 878 N N . MET A 1 120 ? -8.058 -5.747 10.667 1.00 98.50 120 MET A N 1
ATOM 879 C CA . MET A 1 120 ? -9.256 -5.471 9.878 1.00 98.50 120 MET A CA 1
ATOM 880 C C . MET A 1 120 ? -9.916 -4.157 10.292 1.00 98.50 120 MET A C 1
ATOM 882 O O . MET A 1 120 ? -10.245 -3.358 9.419 1.00 98.50 120 MET A O 1
ATOM 886 N N . LEU A 1 121 ? -10.025 -3.883 11.595 1.00 98.62 121 LEU A N 1
ATOM 887 C CA . LEU A 1 121 ? -10.583 -2.631 12.111 1.00 98.62 121 LEU A CA 1
ATOM 888 C C . LEU A 1 121 ? -9.725 -1.415 11.738 1.00 98.62 121 LEU A C 1
ATOM 890 O O . LEU A 1 121 ? -10.263 -0.422 11.253 1.00 98.62 121 LEU A O 1
ATOM 894 N N . ALA A 1 122 ? -8.398 -1.488 11.899 1.00 98.75 122 ALA A N 1
ATOM 895 C CA . ALA A 1 122 ? -7.508 -0.390 11.516 1.00 98.75 122 ALA A CA 1
ATOM 896 C C . ALA A 1 122 ? -7.593 -0.090 10.009 1.00 98.75 122 ALA A C 1
ATOM 898 O O . ALA A 1 122 ? -7.682 1.070 9.608 1.00 98.75 122 ALA A O 1
ATOM 899 N N . ARG A 1 123 ? -7.624 -1.127 9.162 1.00 98.50 123 ARG A N 1
ATOM 900 C CA . ARG A 1 123 ? -7.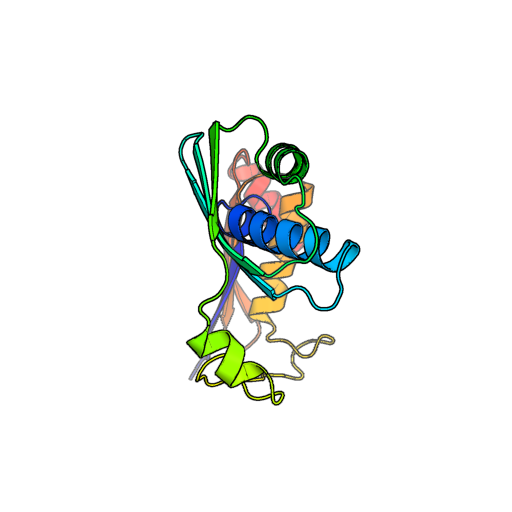785 -0.977 7.706 1.00 98.50 123 ARG A CA 1
ATOM 901 C C . ARG A 1 123 ? -9.160 -0.434 7.334 1.00 98.50 123 ARG A C 1
ATOM 903 O O . ARG A 1 123 ? -9.254 0.409 6.445 1.00 98.50 123 ARG A O 1
ATOM 910 N N . ASP A 1 124 ? -10.218 -0.907 7.984 1.00 98.50 124 ASP A N 1
ATOM 911 C CA . ASP A 1 124 ? -11.577 -0.453 7.708 1.00 98.50 124 ASP A CA 1
ATOM 912 C C . ASP A 1 124 ? -11.770 1.024 8.057 1.00 98.50 124 ASP A C 1
ATOM 914 O O . ASP A 1 124 ? -12.216 1.794 7.202 1.00 98.50 124 ASP A O 1
ATOM 918 N N . LEU A 1 125 ? -11.307 1.442 9.240 1.00 98.75 125 LEU A N 1
ATOM 919 C CA . LEU A 1 125 ? -11.296 2.848 9.635 1.00 98.75 125 LEU A CA 1
ATOM 920 C C . LEU A 1 125 ? -10.508 3.698 8.631 1.00 98.75 125 LEU A C 1
ATOM 922 O O . LEU A 1 125 ? -10.971 4.764 8.230 1.00 98.75 125 LEU A O 1
ATOM 926 N N . ASN A 1 126 ? -9.343 3.223 8.175 1.00 98.75 126 ASN A N 1
ATOM 927 C CA . ASN A 1 126 ? -8.552 3.943 7.178 1.00 98.75 126 ASN A CA 1
ATOM 928 C C . ASN A 1 126 ? -9.328 4.142 5.869 1.00 98.75 126 ASN A C 1
ATOM 930 O O . ASN A 1 126 ? -9.396 5.258 5.357 1.00 98.75 126 ASN A O 1
ATOM 934 N N . ARG A 1 127 ? -9.970 3.082 5.356 1.00 98.50 127 ARG A N 1
ATOM 935 C CA . ARG A 1 127 ? -10.807 3.150 4.145 1.00 98.50 127 ARG A CA 1
ATOM 936 C C . ARG A 1 127 ? -11.987 4.097 4.320 1.00 98.50 127 ARG A C 1
ATOM 938 O O . ARG A 1 127 ? -12.338 4.795 3.372 1.00 98.50 127 ARG A O 1
ATOM 945 N N . TYR A 1 128 ? -12.622 4.090 5.489 1.00 98.62 128 TYR A N 1
ATOM 946 C CA . TYR A 1 128 ? -13.732 4.982 5.800 1.00 98.62 128 TYR A CA 1
ATOM 947 C C . TYR A 1 128 ? -13.276 6.447 5.792 1.00 98.62 128 TYR A C 1
ATOM 949 O O . TYR A 1 128 ? -13.815 7.249 5.031 1.00 98.62 128 TYR A O 1
ATOM 957 N N . LEU A 1 129 ? -12.229 6.776 6.551 1.00 98.56 129 LEU A N 1
ATOM 958 C CA . LEU A 1 129 ? -11.708 8.141 6.655 1.00 98.56 129 LEU A CA 1
ATOM 959 C C . LEU A 1 129 ? -11.116 8.647 5.335 1.00 98.56 129 LEU A C 1
ATOM 961 O O . LEU A 1 129 ? -11.295 9.815 5.002 1.00 98.56 129 LEU A O 1
ATOM 965 N N . PHE A 1 130 ? -10.490 7.782 4.535 1.00 98.50 130 PHE A N 1
ATOM 966 C CA . PHE A 1 130 ? -9.945 8.162 3.229 1.00 98.50 130 PHE A CA 1
ATOM 967 C C . PHE A 1 130 ? -11.024 8.607 2.227 1.00 98.50 130 PHE A C 1
ATOM 969 O O . PHE A 1 130 ? -10.751 9.434 1.359 1.00 98.50 130 PHE A O 1
ATOM 976 N N . LYS A 1 131 ? -12.268 8.115 2.352 1.00 98.25 131 LYS A N 1
ATOM 977 C CA . LYS A 1 131 ? -13.398 8.604 1.536 1.00 98.25 131 LYS A CA 1
ATOM 978 C C . LYS A 1 131 ? -13.762 10.055 1.857 1.00 98.25 131 LYS A C 1
ATOM 980 O O . LYS A 1 131 ? -14.285 10.747 0.990 1.00 98.25 131 LYS A O 1
ATOM 985 N N . LEU A 1 132 ? -13.508 10.491 3.090 1.00 98.00 132 LEU A N 1
ATOM 986 C CA . LEU A 1 132 ? -13.786 11.845 3.569 1.00 98.00 132 LEU A CA 1
ATOM 987 C C . LEU A 1 132 ? -12.588 12.775 3.326 1.00 98.00 132 LEU A C 1
ATOM 989 O O . LEU A 1 132 ? -12.756 13.908 2.882 1.00 98.00 132 LEU A O 1
ATOM 993 N N . TRP A 1 133 ? -11.376 12.268 3.559 1.00 98.25 133 TRP A N 1
ATOM 994 C CA . TRP A 1 133 ? -10.112 12.977 3.378 1.00 98.25 133 TRP A CA 1
ATOM 995 C C . TRP A 1 133 ? -9.156 12.136 2.519 1.00 98.25 133 TRP A C 1
ATOM 997 O O . TRP A 1 13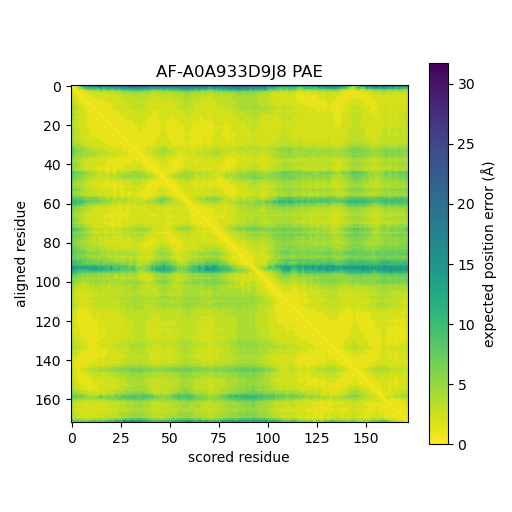3 ? -8.386 11.340 3.062 1.00 98.25 133 TRP A O 1
ATOM 1007 N N . PRO A 1 134 ? -9.168 12.306 1.181 1.00 97.31 134 PRO A N 1
ATOM 1008 C CA . PRO A 1 134 ? -8.373 11.503 0.248 1.00 97.31 134 PRO A CA 1
ATOM 1009 C C . PRO A 1 134 ? -6.900 11.954 0.190 1.00 97.31 134 PRO A C 1
ATOM 1011 O O . PRO A 1 134 ? -6.341 12.206 -0.880 1.00 97.31 134 PRO A O 1
ATOM 1014 N N . TYR A 1 135 ? -6.274 12.066 1.359 1.00 97.38 135 TYR A N 1
ATOM 1015 C CA . TYR A 1 135 ? -4.911 12.546 1.580 1.00 97.38 135 TYR A CA 1
ATOM 1016 C C . TYR A 1 135 ? -4.114 11.553 2.438 1.00 97.38 135 TYR A C 1
ATOM 1018 O O . TYR A 1 135 ? -4.593 10.452 2.739 1.00 97.38 135 TYR A O 1
ATOM 1026 N N . ASP A 1 136 ? -2.878 11.910 2.799 1.00 98.19 136 ASP A N 1
ATOM 1027 C CA . ASP A 1 136 ? -2.088 11.116 3.741 1.00 98.19 136 ASP A CA 1
ATOM 1028 C C . ASP A 1 136 ? -2.846 10.960 5.067 1.00 98.19 136 ASP A C 1
ATOM 1030 O O . ASP A 1 136 ? -3.464 11.901 5.575 1.00 98.19 136 ASP A O 1
ATOM 1034 N N . GLY A 1 137 ? -2.827 9.750 5.609 1.00 98.31 137 GLY A N 1
ATOM 1035 C CA . GLY A 1 137 ? -3.535 9.427 6.830 1.00 98.31 137 GLY A CA 1
ATOM 1036 C C . GLY A 1 137 ? -3.089 8.112 7.444 1.00 98.31 137 GLY A C 1
ATOM 1037 O O . GLY A 1 137 ? -2.663 7.185 6.755 1.00 98.31 137 GLY A O 1
ATOM 1038 N N . LYS A 1 138 ? -3.210 8.031 8.765 1.00 98.81 138 LYS A N 1
ATOM 1039 C CA . LYS A 1 138 ? -2.825 6.890 9.593 1.00 98.81 138 LYS A CA 1
ATOM 1040 C C . LYS A 1 138 ? -3.935 6.586 10.584 1.00 98.81 138 LYS A C 1
ATOM 1042 O O . LYS A 1 138 ? -4.578 7.493 11.114 1.00 98.81 138 LYS A O 1
ATOM 1047 N N . THR A 1 139 ? -4.138 5.308 10.845 1.00 98.81 139 THR A N 1
ATOM 1048 C CA . THR A 1 139 ? -5.136 4.795 11.785 1.00 98.81 139 THR A CA 1
ATOM 1049 C C . THR A 1 139 ? -4.527 3.674 12.595 1.00 98.81 139 THR A C 1
ATOM 1051 O O . THR A 1 139 ? -3.869 2.812 12.022 1.00 98.81 139 THR A O 1
ATOM 1054 N N . GLN A 1 140 ? -4.804 3.637 13.889 1.00 98.88 140 GLN A N 1
ATOM 1055 C CA . GLN A 1 140 ? -4.373 2.584 14.796 1.00 98.88 140 GLN A CA 1
ATOM 1056 C C . GLN A 1 140 ? -5.534 2.209 15.715 1.00 98.88 140 GLN A C 1
ATOM 1058 O O . GLN A 1 140 ? -6.214 3.088 16.248 1.00 98.88 140 GLN A O 1
ATOM 1063 N N . VAL A 1 141 ? -5.751 0.911 15.907 1.00 98.75 141 VAL A N 1
ATOM 1064 C CA . VAL A 1 141 ? -6.791 0.367 16.786 1.00 98.75 141 VAL A CA 1
ATOM 1065 C C . VAL A 1 141 ? -6.135 -0.560 17.798 1.00 98.75 141 VAL A C 1
ATOM 1067 O O . VAL A 1 141 ? -5.385 -1.460 17.424 1.00 98.75 141 VAL A O 1
ATOM 1070 N N . THR A 1 142 ? -6.443 -0.343 19.075 1.00 98.69 142 THR A N 1
ATOM 1071 C CA . THR A 1 142 ? -6.043 -1.212 20.183 1.00 98.69 142 THR A CA 1
ATOM 1072 C C . THR A 1 142 ? -7.269 -1.935 20.718 1.00 98.69 142 THR A C 1
ATOM 1074 O O . THR A 1 142 ? -8.241 -1.303 21.141 1.00 98.69 142 THR A O 1
ATOM 1077 N N . LEU A 1 143 ? -7.203 -3.260 20.746 1.00 98.44 143 LEU A N 1
ATOM 1078 C CA . LEU A 1 143 ? -8.160 -4.131 21.404 1.00 98.44 143 LEU A CA 1
ATOM 1079 C C . LEU A 1 143 ? -7.667 -4.507 22.801 1.00 98.44 143 LEU A C 1
ATOM 1081 O O . LEU A 1 143 ? -6.490 -4.822 22.977 1.00 98.44 143 LEU A O 1
ATOM 1085 N N . LYS A 1 144 ? -8.585 -4.555 23.764 1.00 98.31 144 LYS A N 1
ATOM 1086 C CA . LYS A 1 144 ? -8.418 -5.186 25.072 1.00 98.31 144 LYS A CA 1
ATOM 1087 C C . LYS A 1 144 ? -9.440 -6.303 25.198 1.00 98.31 144 LYS A C 1
ATOM 1089 O O . LYS A 1 144 ? -10.643 -6.054 25.138 1.00 98.31 144 LYS A O 1
ATOM 1094 N N . ASP A 1 145 ? -8.962 -7.535 25.340 1.00 96.56 145 ASP A N 1
ATOM 1095 C CA . ASP A 1 145 ? -9.814 -8.721 25.491 1.00 96.56 145 ASP A CA 1
ATOM 1096 C C . ASP A 1 145 ? -10.908 -8.811 24.392 1.00 96.56 145 ASP A C 1
ATOM 1098 O O . ASP A 1 145 ? -12.071 -9.115 24.654 1.00 96.56 145 ASP A O 1
ATOM 1102 N N . GLY A 1 146 ? -10.531 -8.487 23.145 1.00 95.12 146 GLY A N 1
ATOM 1103 C CA . GLY A 1 146 ? -11.403 -8.534 21.960 1.00 95.12 146 GLY A CA 1
ATOM 1104 C C . GLY A 1 146 ? -12.307 -7.313 21.743 1.00 95.12 146 GLY A C 1
ATOM 1105 O O . GLY A 1 146 ? -13.059 -7.287 20.773 1.00 95.12 146 GLY A O 1
ATOM 1106 N N . LYS A 1 147 ? -12.244 -6.293 22.607 1.00 95.94 147 LYS A N 1
ATOM 1107 C CA . LYS A 1 147 ? -13.042 -5.060 22.492 1.00 95.94 147 LYS A CA 1
ATOM 1108 C C . LYS A 1 147 ? -12.159 -3.861 22.195 1.00 95.94 147 LYS A C 1
ATOM 1110 O O . LYS A 1 147 ? -11.044 -3.795 22.699 1.00 95.94 147 LYS A O 1
ATOM 1115 N N . VAL A 1 148 ? -12.659 -2.905 21.415 1.00 97.44 148 VAL A N 1
ATOM 1116 C CA . VAL A 1 148 ? -11.939 -1.654 21.139 1.00 97.44 148 VAL A CA 1
ATOM 1117 C C . VAL A 1 148 ? -11.735 -0.882 22.442 1.00 97.44 148 VAL A C 1
ATOM 1119 O O . VAL A 1 148 ? -12.699 -0.501 23.100 1.00 97.44 148 VAL A O 1
ATOM 1122 N N . GLU A 1 149 ? -10.472 -0.671 22.803 1.00 97.88 149 GLU A N 1
ATOM 1123 C CA . GLU A 1 149 ? -10.044 0.100 23.976 1.00 97.88 149 GLU A CA 1
ATOM 1124 C C . GLU A 1 149 ? -9.601 1.508 23.563 1.00 97.88 149 GLU A C 1
ATOM 1126 O O . GLU A 1 149 ? -9.915 2.487 24.236 1.00 97.88 149 GLU A O 1
ATOM 1131 N N . ALA A 1 150 ? -8.868 1.621 22.450 1.00 98.25 150 ALA A N 1
ATOM 1132 C CA . ALA A 1 150 ? -8.360 2.895 21.960 1.00 98.25 150 ALA A CA 1
ATOM 1133 C C . ALA A 1 150 ? -8.320 2.944 20.431 1.00 98.25 150 ALA A C 1
ATOM 1135 O O . ALA A 1 150 ? -8.040 1.945 19.766 1.00 98.25 150 ALA A O 1
ATOM 1136 N N . VAL A 1 151 ? -8.550 4.142 19.892 1.00 98.50 151 VAL A N 1
ATOM 1137 C CA . VAL A 1 151 ? -8.425 4.462 18.469 1.00 98.50 151 VAL A CA 1
ATOM 1138 C C . VAL A 1 151 ? -7.581 5.722 18.332 1.00 98.50 151 VAL A C 1
ATOM 1140 O O . VAL A 1 151 ? -7.832 6.720 19.009 1.00 98.50 151 VAL A O 1
ATOM 1143 N N . VAL A 1 152 ? -6.592 5.683 17.444 1.00 98.44 152 VAL A N 1
ATOM 1144 C CA . VAL A 1 152 ? -5.806 6.850 17.035 1.00 98.44 152 VAL A CA 1
ATOM 1145 C C . VAL A 1 152 ? -5.995 7.034 15.539 1.00 98.44 152 VAL A C 1
ATOM 1147 O O . VAL A 1 152 ? -5.801 6.099 14.768 1.00 98.44 152 VAL A O 1
ATOM 1150 N N . ALA A 1 153 ? -6.366 8.239 15.120 1.00 98.44 153 ALA A N 1
ATOM 1151 C CA . ALA A 1 153 ? -6.462 8.604 13.716 1.00 98.44 153 ALA A CA 1
ATOM 1152 C C . ALA A 1 153 ? -5.779 9.953 13.492 1.00 98.44 153 ALA A C 1
ATOM 1154 O O . ALA A 1 153 ? -5.930 10.877 14.292 1.00 98.44 153 ALA A O 1
ATOM 1155 N N . SER A 1 154 ? -5.039 10.061 12.396 1.00 98.44 154 SER A N 1
ATOM 1156 C CA . SER A 1 154 ? -4.413 11.298 11.941 1.00 98.44 154 SER A CA 1
ATOM 1157 C C . SER A 1 154 ? -4.569 11.369 10.433 1.00 98.44 154 SER A C 1
ATOM 1159 O O . SER A 1 154 ? -4.082 10.483 9.741 1.00 98.44 154 SER A O 1
ATOM 1161 N N . PHE A 1 155 ? -5.278 12.374 9.928 1.00 98.25 155 PHE A N 1
ATOM 1162 C CA . PHE A 1 155 ? -5.499 12.574 8.497 1.00 98.25 155 PHE A CA 1
ATOM 1163 C C . PHE A 1 155 ? -5.153 14.004 8.123 1.00 98.25 155 PHE A C 1
ATOM 1165 O O . PHE A 1 155 ? -5.579 14.961 8.775 1.00 98.25 155 PHE A O 1
ATOM 1172 N N . GLN A 1 156 ? -4.382 14.146 7.052 1.00 98.12 156 GLN A N 1
ATOM 1173 C CA . GLN A 1 156 ? -4.045 15.439 6.492 1.00 98.12 156 GLN A CA 1
ATOM 1174 C C . GLN A 1 156 ? -5.328 16.177 6.084 1.00 98.12 156 GLN A C 1
ATOM 1176 O O . GLN A 1 156 ? -6.249 15.594 5.511 1.00 98.12 156 GLN A O 1
ATOM 1181 N N . ASN A 1 157 ? -5.371 17.479 6.376 1.00 96.94 157 ASN A N 1
ATOM 1182 C CA . ASN A 1 157 ? -6.501 18.382 6.122 1.00 96.94 157 ASN A CA 1
ATOM 1183 C C . ASN A 1 157 ? -7.782 18.089 6.926 1.00 96.94 157 ASN A C 1
ATOM 1185 O O . ASN A 1 157 ? -8.775 18.793 6.746 1.00 96.94 157 ASN A O 1
ATOM 1189 N N . ALA A 1 158 ? -7.776 17.106 7.829 1.00 97.19 158 ALA A N 1
ATOM 1190 C CA . ALA A 1 158 ? -8.898 16.864 8.725 1.00 97.19 158 ALA A CA 1
ATOM 1191 C C . ALA A 1 158 ? -8.816 17.783 9.954 1.00 97.19 158 ALA A C 1
ATOM 1193 O O . ALA A 1 158 ? -7.808 17.819 10.664 1.00 97.19 158 ALA A O 1
ATOM 1194 N N . VAL A 1 159 ? -9.888 18.528 10.231 1.00 95.56 159 VAL A N 1
ATOM 1195 C CA . VAL A 1 159 ? -10.006 19.313 11.467 1.00 95.56 159 VAL A CA 1
ATOM 1196 C C . VAL A 1 159 ? -10.258 18.350 12.627 1.00 95.56 159 VAL A C 1
ATOM 1198 O O . VAL A 1 159 ? -11.077 17.443 12.514 1.00 95.56 159 VAL A O 1
ATOM 1201 N N . GLY A 1 160 ? -9.581 18.544 13.765 1.00 94.38 160 GLY A N 1
ATOM 1202 C CA . GLY A 1 160 ? -9.608 17.578 14.874 1.00 94.38 160 GLY A CA 1
ATOM 1203 C C . GLY A 1 160 ? -11.007 17.241 15.410 1.00 94.38 160 GLY A C 1
ATOM 1204 O O . GLY A 1 160 ? -11.237 16.111 15.833 1.00 94.38 160 GLY A O 1
ATOM 1205 N N . LYS A 1 161 ? -11.954 18.190 15.358 1.00 96.75 161 LYS A N 1
ATOM 1206 C CA . LYS A 1 161 ? -13.356 17.937 15.717 1.00 96.75 161 LYS A CA 1
ATOM 1207 C C . LYS A 1 161 ? -14.034 17.015 14.698 1.00 96.75 161 LYS A C 1
ATOM 1209 O O . LYS A 1 161 ? -14.547 15.975 15.090 1.00 96.75 161 LYS A O 1
ATOM 1214 N N . ASP A 1 162 ? -13.966 17.357 13.415 1.00 97.94 162 ASP A N 1
ATOM 1215 C CA . ASP A 1 162 ? -14.607 16.596 12.337 1.00 97.94 162 ASP A CA 1
ATOM 1216 C C . ASP A 1 162 ? -14.025 15.182 12.226 1.00 97.94 162 ASP A C 1
ATOM 1218 O O . ASP A 1 162 ? -14.762 14.217 12.039 1.00 97.94 162 ASP A O 1
ATOM 1222 N N . LEU A 1 163 ? -12.707 15.037 12.411 1.00 98.06 163 LEU A N 1
ATOM 1223 C CA . LEU A 1 163 ? -12.046 13.732 12.444 1.00 98.06 163 LEU A CA 1
ATOM 1224 C C . LEU A 1 163 ? -12.558 12.878 13.607 1.00 98.06 163 LEU A C 1
ATOM 1226 O O . LEU A 1 163 ? -12.835 11.693 13.432 1.00 98.06 163 LEU A O 1
ATOM 1230 N N . LYS A 1 164 ? -12.704 13.474 14.795 1.00 97.88 164 LYS A N 1
ATOM 1231 C CA . LYS A 1 164 ? -13.241 12.779 15.968 1.00 97.88 164 LYS A CA 1
ATOM 1232 C C . LYS A 1 164 ? -14.695 12.363 15.753 1.00 97.88 164 LYS A C 1
ATOM 1234 O O . LYS A 1 164 ? -15.048 11.235 16.088 1.00 97.88 164 LYS A O 1
ATOM 1239 N N . ASP A 1 165 ? -15.516 13.244 15.191 1.00 98.06 165 ASP A N 1
ATOM 1240 C CA . ASP A 1 165 ? -16.919 12.956 14.886 1.00 98.06 165 ASP A CA 1
ATOM 1241 C C . ASP A 1 165 ? -17.023 11.815 13.858 1.00 98.06 165 ASP A C 1
ATOM 1243 O O . ASP A 1 165 ? -17.750 10.853 14.092 1.00 98.06 165 ASP A O 1
ATOM 1247 N N . ALA A 1 166 ? -16.193 11.826 12.810 1.00 98.31 166 ALA A N 1
ATOM 1248 C CA . ALA A 1 166 ? -16.123 10.745 11.828 1.00 98.31 166 ALA A CA 1
ATOM 1249 C C . ALA A 1 166 ? -15.674 9.402 12.436 1.00 98.31 166 ALA A C 1
ATOM 1251 O O . ALA A 1 166 ? -16.248 8.364 12.110 1.00 98.31 166 ALA A O 1
ATOM 1252 N N . VAL A 1 167 ? -14.681 9.397 13.334 1.00 98.19 167 VAL A N 1
ATOM 1253 C CA . VAL A 1 167 ? -14.260 8.178 14.054 1.00 98.19 167 VAL A CA 1
ATOM 1254 C C . VAL A 1 167 ? -15.392 7.644 14.936 1.00 98.19 167 VAL A C 1
ATOM 1256 O O . VAL A 1 167 ? -15.618 6.436 14.967 1.00 98.19 167 VAL A O 1
ATOM 1259 N N . ASN A 1 168 ? -16.126 8.524 15.624 1.00 97.44 168 ASN A N 1
ATOM 1260 C CA . ASN A 1 168 ? -17.284 8.120 16.422 1.00 97.44 168 ASN A CA 1
ATOM 1261 C C . ASN A 1 168 ? -18.409 7.560 15.549 1.00 97.44 168 ASN A C 1
ATOM 1263 O O . ASN A 1 168 ? -19.078 6.624 15.968 1.00 97.44 168 ASN A O 1
ATOM 1267 N N . ASP A 1 169 ? -18.627 8.122 14.359 1.00 97.75 169 ASP A N 1
ATOM 1268 C CA . ASP A 1 169 ? -19.623 7.625 13.410 1.00 97.75 169 ASP A CA 1
ATOM 1269 C C . ASP A 1 169 ? -19.251 6.253 12.845 1.00 97.75 169 ASP A C 1
ATOM 1271 O O . ASP A 1 169 ? -20.124 5.403 12.716 1.00 97.75 169 ASP A O 1
ATOM 1275 N N . TRP A 1 170 ? -17.967 6.012 12.572 1.00 97.75 170 TRP A N 1
ATOM 1276 C CA . TRP A 1 170 ? -17.464 4.693 12.179 1.00 97.75 170 TRP A CA 1
ATOM 1277 C C . TRP A 1 170 ? -17.608 3.643 13.290 1.00 97.75 170 TRP A C 1
ATOM 1279 O O . TRP A 1 170 ? -17.834 2.473 13.005 1.00 97.75 170 TRP A O 1
ATOM 1289 N N . ALA A 1 171 ? -17.468 4.053 14.553 1.00 93.06 171 ALA A N 1
ATOM 1290 C CA . ALA A 1 171 ? -17.517 3.151 15.701 1.00 93.06 171 ALA A CA 1
ATOM 1291 C C . ALA A 1 171 ? -18.944 2.763 16.149 1.00 93.06 171 ALA A C 1
ATOM 1293 O O . ALA A 1 171 ? -19.074 1.977 17.091 1.00 93.06 171 ALA A O 1
ATOM 1294 N N . LYS A 1 172 ? -19.990 3.341 15.541 1.00 88.19 172 LYS A N 1
ATOM 1295 C CA . LYS A 1 172 ? -21.405 3.023 15.809 1.00 88.19 172 LYS A CA 1
ATOM 1296 C C . LYS A 1 172 ? -21.843 1.767 15.065 1.00 88.19 172 LYS A C 1
ATOM 1298 O O . LYS A 1 172 ? -22.591 0.984 15.692 1.00 88.19 172 LYS A O 1
#

Foldseek 3Di:
DKDKDKDKDKACQAQVNLQVQLQVVLVVQQCVVPVPKDGDKGWDDDDQEIEIEEAIDHPDDDDSVVVCCVRVNRGHYDYYYDHDDPVLVVCPVVPHDSDDDDDDDAFDPLDPVRDDPQHVLNVVLNVQVCVVAVHIKMKMFMDINSHTPDIDIDGPPDDPVNSVVSVVVSVD

Sequence (172 aa):
MSSYKTAESVSPKHPDKLCDQISDAILDAYLSVDPYVRVAVEAVGGHGELFVVGEVTAKKRVDITPIVKRLAGDVKFSHNFVHQSAEIAAGVAGGGAGDQGIMVGYATAETPELMPLEVMLARDLNRYLFKLWPYDGKTQVTLKDGKVEAVVASFQNAVGKDLKDAVNDWAK

Radius of gyration: 20.38 Å; Cα contacts (8 Å, |Δi|>4): 261; chains: 1; bounding box: 46×43×57 Å

pLDDT: mean 96.78, std 2.8, range [78.12, 98.88]

Nearest PDB structures (foldseek):
  8xj2-assembly1_A  TM=9.033E-01  e=6.830E-13  Homo sapiens
  5t8s-assembly1_A  TM=8.818E-01  e=7.285E-13  Neisseria gonorrhoeae FA 1090
  4ktv-assembly1_C  TM=8.335E-01  e=8.409E-12  Homo sapiens
  8jzi-assembly1_B  TM=8.443E-01  e=2.071E-11  Corynebacterium glutamicum ATCC 13032
  7lo2-assembly1_C  TM=8.461E-01  e=2.512E-11  Escherichia coli 908573

Solvent-accessible surface area (backbone atoms only — not comparable to full-atom values): 9990 Å² total; per-residue (Å²): 133,90,50,76,46,72,26,61,30,67,27,79,54,24,69,69,45,42,26,52,53,50,32,51,52,52,46,50,58,44,42,76,78,34,84,83,49,46,74,50,60,47,47,51,70,57,96,59,37,36,42,38,38,39,30,46,45,61,99,66,90,76,84,56,62,68,56,46,44,73,75,69,43,95,47,54,68,51,73,51,75,42,67,59,56,68,68,56,53,58,54,30,69,83,72,46,69,83,66,91,85,85,88,86,88,84,74,37,87,73,33,98,87,31,40,59,52,37,46,52,52,8,42,48,54,33,58,56,51,38,75,78,39,84,37,38,28,40,21,32,24,29,25,45,75,88,37,86,72,46,78,48,76,49,50,54,94,54,52,73,64,63,49,51,52,50,52,53,62,71,73,107

Secondary structure (DSSP, 8-state):
---EEEEEEE-TTSHHHHHHHHHHHHHHHHHTT-TT-EEEEEEEEETTEEEEEEEEE-SS----HHHHHHHH-S-EEEEEEEPPPHHHHHHHTTS--SS---------TTSTTSS-HHHHHHHHHHHHHHHH--SSEEEEEEEETTEEEEEEEEETT--HHHHHHHHHHHT-